Protein AF-A0A4R5YJU3-F1 (afdb_monomer_lite)

Foldseek 3Di:
DKFADADFDDDDDPDTRWAWFKKFKDWVPGPTFDIDTHGHQNDLPRIDDDDDDTDDPDPDTDIDIADPPDGGTGDDDDDDDDDDDDDDDDDDD

Organism: NCBI:txid273677

Radius of gyration: 17.32 Å; chains: 1; bounding box: 41×28×60 Å

Secondary structure (DSSP, 8-state):
-EEE---EES--SSS-EE-PEEEEEEETT-S-SEEEEE---SSTT--EE-------S-SSS-EEEE-TTSPPPEEEE--------PPP-PPP-

Structure (mmCIF, N/CA/C/O backbone):
data_AF-A0A4R5YJU3-F1
#
_entry.id   AF-A0A4R5YJU3-F1
#
loop_
_atom_site.group_PDB
_atom_site.id
_atom_site.type_symbol
_atom_site.label_atom_id
_atom_site.label_alt_id
_atom_site.label_comp_id
_atom_site.label_asym_id
_atom_site.label_entity_id
_atom_site.label_seq_id
_atom_site.pdbx_PDB_ins_code
_atom_site.Cartn_x
_atom_site.Cartn_y
_atom_site.Cartn_z
_atom_site.occupancy
_atom_site.B_iso_or_equiv
_atom_site.auth_seq_id
_atom_site.auth_comp_id
_atom_site.auth_asym_id
_atom_site.auth_atom_id
_atom_site.pdbx_PDB_model_num
ATOM 1 N N . MET A 1 1 ? 2.806 -2.404 6.012 1.00 95.94 1 MET A N 1
ATOM 2 C CA . MET A 1 1 ? 2.467 -3.000 4.701 1.00 95.94 1 MET A CA 1
ATOM 3 C C . MET A 1 1 ? 3.757 -3.346 3.989 1.00 95.94 1 MET A C 1
ATOM 5 O O . MET A 1 1 ? 4.645 -2.497 3.962 1.00 95.94 1 MET A O 1
ATOM 9 N N . LYS A 1 2 ? 3.852 -4.564 3.456 1.00 98.38 2 LYS A N 1
ATOM 10 C CA . LYS A 1 2 ? 4.965 -5.039 2.631 1.00 98.38 2 LYS A CA 1
ATOM 11 C C . LYS A 1 2 ? 4.612 -4.834 1.163 1.00 98.38 2 LYS A C 1
ATOM 13 O O . LYS A 1 2 ? 3.522 -5.226 0.749 1.00 98.38 2 LYS A O 1
ATOM 18 N N . TYR A 1 3 ? 5.485 -4.170 0.414 1.00 98.69 3 TYR A N 1
ATOM 19 C CA . TYR A 1 3 ? 5.178 -3.729 -0.945 1.00 98.69 3 TYR A CA 1
ATOM 20 C C . TYR A 1 3 ? 6.406 -3.706 -1.857 1.00 98.69 3 TYR A C 1
ATOM 22 O O . TYR A 1 3 ? 7.533 -3.599 -1.366 1.00 98.69 3 TYR A O 1
ATOM 30 N N . ALA A 1 4 ? 6.173 -3.732 -3.168 1.00 98.62 4 ALA A N 1
ATOM 31 C CA . ALA A 1 4 ? 7.167 -3.465 -4.202 1.00 98.62 4 ALA A CA 1
ATOM 32 C C . ALA A 1 4 ? 6.664 -2.397 -5.190 1.00 98.62 4 ALA A C 1
ATOM 34 O O . ALA A 1 4 ? 5.470 -2.284 -5.472 1.00 98.62 4 ALA A O 1
ATOM 35 N N . ASN A 1 5 ? 7.587 -1.587 -5.704 1.00 98.38 5 ASN A N 1
ATOM 36 C CA . ASN A 1 5 ? 7.320 -0.600 -6.743 1.00 98.38 5 ASN A CA 1
ATOM 37 C C . ASN A 1 5 ? 8.554 -0.450 -7.637 1.00 98.38 5 ASN A C 1
ATOM 39 O O . ASN A 1 5 ? 9.579 0.041 -7.179 1.00 98.38 5 ASN A O 1
ATOM 43 N N . ALA A 1 6 ? 8.459 -0.820 -8.911 1.00 96.75 6 ALA A N 1
ATOM 44 C CA . ALA A 1 6 ? 9.527 -0.578 -9.879 1.00 96.75 6 ALA A CA 1
ATOM 45 C C . ALA A 1 6 ? 9.094 0.324 -11.038 1.00 96.75 6 ALA A C 1
ATOM 47 O O . ALA A 1 6 ? 9.613 0.210 -12.148 1.00 96.75 6 ALA A O 1
ATOM 48 N N . GLU A 1 7 ? 8.134 1.217 -10.797 1.00 95.50 7 GLU A N 1
ATOM 49 C CA . GLU A 1 7 ? 7.711 2.169 -11.814 1.00 95.50 7 GLU A CA 1
ATOM 50 C C . GLU A 1 7 ? 8.800 3.204 -12.110 1.00 95.50 7 GLU A C 1
ATOM 52 O O . GLU A 1 7 ? 9.376 3.831 -11.216 1.00 95.50 7 GLU A O 1
ATOM 57 N N . VAL A 1 8 ? 9.041 3.388 -13.405 1.00 93.31 8 VAL A N 1
ATOM 58 C CA . VAL A 1 8 ? 9.868 4.448 -13.970 1.00 93.31 8 VAL A CA 1
ATOM 59 C C . VAL A 1 8 ? 9.071 5.156 -15.058 1.00 93.31 8 VAL A C 1
ATOM 61 O O . VAL A 1 8 ? 8.268 4.531 -15.754 1.00 93.31 8 VAL A O 1
ATOM 64 N N . GLN A 1 9 ? 9.303 6.453 -15.222 1.00 89.44 9 GLN A N 1
ATOM 65 C CA . GLN A 1 9 ? 8.733 7.249 -16.301 1.00 89.44 9 GLN A CA 1
ATOM 66 C C . GLN A 1 9 ? 9.808 7.603 -17.338 1.00 89.44 9 GLN A C 1
ATOM 68 O O . GLN A 1 9 ? 10.989 7.741 -17.026 1.00 89.44 9 GLN A O 1
ATOM 73 N N . GLY A 1 10 ? 9.393 7.739 -18.598 1.00 82.62 10 GLY A N 1
ATOM 74 C CA . GLY A 1 10 ? 10.284 8.142 -19.684 1.00 82.62 10 GLY A CA 1
ATOM 75 C C . GLY A 1 10 ? 11.322 7.082 -20.070 1.00 82.62 10 GLY A C 1
ATOM 76 O O . GLY A 1 10 ? 11.297 5.941 -19.614 1.00 82.62 10 GLY A O 1
ATOM 77 N N . ASN A 1 11 ? 12.233 7.468 -20.964 1.00 74.81 11 ASN A N 1
ATOM 78 C CA . ASN A 1 11 ? 13.336 6.624 -21.416 1.00 74.81 11 ASN A CA 1
ATOM 79 C C . ASN A 1 11 ? 14.642 7.419 -21.317 1.00 74.81 11 ASN A C 1
ATOM 81 O O . ASN A 1 11 ? 14.965 8.209 -22.204 1.00 74.81 11 ASN A O 1
ATOM 85 N N . HIS A 1 12 ? 15.374 7.244 -20.217 1.00 73.88 12 HIS A N 1
ATOM 86 C CA . HIS A 1 12 ? 16.632 7.943 -19.961 1.00 73.88 12 HIS A CA 1
ATOM 87 C C . HIS A 1 12 ? 17.727 6.940 -19.600 1.00 73.88 12 HIS A C 1
ATOM 89 O O . HIS A 1 12 ? 17.599 6.183 -18.643 1.00 73.88 12 HIS A O 1
ATOM 95 N N . ALA A 1 13 ? 18.826 6.960 -20.357 1.00 72.31 13 ALA A N 1
ATOM 96 C CA . ALA A 1 13 ? 19.864 5.929 -20.293 1.00 72.31 13 ALA A CA 1
ATOM 97 C C . ALA A 1 13 ? 20.707 5.925 -19.000 1.00 72.31 13 ALA A C 1
ATOM 99 O O . ALA A 1 13 ? 21.382 4.937 -18.734 1.00 72.31 13 ALA A O 1
ATOM 100 N N . TYR A 1 14 ? 20.705 7.008 -18.213 1.00 75.69 14 TYR A N 1
ATOM 101 C CA . TYR A 1 14 ? 21.615 7.162 -17.066 1.00 75.69 14 TYR A CA 1
ATOM 102 C C . TYR A 1 14 ? 20.932 7.489 -15.732 1.00 75.69 14 TYR A C 1
ATOM 104 O O . TYR A 1 14 ? 21.563 7.356 -14.688 1.00 75.69 14 TYR A O 1
ATOM 112 N N . ASN A 1 15 ? 19.669 7.921 -15.741 1.00 70.56 15 ASN A N 1
ATOM 113 C CA . ASN A 1 15 ? 18.923 8.194 -14.518 1.00 70.56 15 ASN A CA 1
ATOM 114 C C . ASN A 1 15 ? 17.471 7.737 -14.703 1.00 70.56 15 ASN A C 1
ATOM 116 O O . ASN A 1 15 ? 16.719 8.433 -15.395 1.00 70.56 15 ASN A O 1
ATOM 120 N N . PRO A 1 16 ? 17.071 6.577 -14.149 1.00 74.38 16 PRO A N 1
ATOM 121 C CA . PRO A 1 16 ? 15.675 6.172 -14.188 1.00 74.38 16 PRO A CA 1
ATOM 122 C C . PRO A 1 16 ? 14.845 7.230 -13.456 1.00 74.38 16 PRO A C 1
ATOM 124 O O . PRO A 1 16 ? 15.129 7.560 -12.304 1.00 74.38 16 PRO A O 1
ATOM 127 N N . GLN A 1 17 ? 13.825 7.783 -14.116 1.00 85.31 17 GLN A N 1
ATOM 128 C CA . GLN A 1 17 ? 12.889 8.698 -13.462 1.00 85.31 17 GLN A CA 1
ATOM 129 C C . GLN A 1 17 ? 11.935 7.859 -12.620 1.00 85.31 17 GLN A C 1
ATOM 131 O O . GLN A 1 17 ? 10.846 7.496 -13.058 1.00 85.31 17 GLN A O 1
ATOM 136 N N . VAL A 1 18 ? 12.406 7.464 -11.442 1.00 91.19 18 VAL A N 1
ATOM 137 C CA . VAL A 1 18 ? 11.639 6.655 -10.500 1.00 91.19 18 VAL A CA 1
ATOM 138 C C . VAL A 1 18 ? 10.376 7.396 -10.070 1.00 91.19 18 VAL A C 1
ATOM 140 O O . VAL A 1 18 ? 10.402 8.609 -9.850 1.00 91.19 18 VAL A O 1
ATOM 143 N N . VAL A 1 19 ? 9.273 6.661 -9.955 1.00 93.44 19 VAL A N 1
ATOM 144 C CA . VAL A 1 19 ? 7.962 7.215 -9.605 1.00 93.44 19 VAL A CA 1
ATOM 145 C C . VAL A 1 19 ? 7.491 6.610 -8.291 1.00 93.44 19 VAL A C 1
ATOM 147 O O . VAL A 1 19 ? 7.503 5.391 -8.112 1.00 93.44 19 VAL A O 1
ATOM 150 N N . ASP A 1 20 ? 7.032 7.456 -7.374 1.00 96.25 20 ASP A N 1
ATOM 151 C CA . ASP A 1 20 ? 6.301 7.006 -6.194 1.00 96.25 20 ASP A CA 1
ATOM 152 C C . ASP A 1 20 ? 4.869 6.634 -6.597 1.00 96.25 20 ASP A C 1
ATOM 154 O O . ASP A 1 20 ? 4.137 7.452 -7.158 1.00 96.25 20 ASP A O 1
ATOM 158 N N . ARG A 1 21 ? 4.430 5.419 -6.262 1.00 97.56 21 ARG A N 1
ATOM 159 C CA . ARG A 1 21 ? 3.037 5.010 -6.474 1.00 97.56 21 ARG A CA 1
ATOM 160 C C . ARG A 1 21 ? 2.168 5.407 -5.298 1.00 97.56 21 ARG A C 1
ATOM 162 O O . ARG A 1 21 ? 2.502 5.133 -4.147 1.00 97.56 21 ARG A O 1
ATOM 169 N N . ARG A 1 22 ? 1.016 6.009 -5.575 1.00 97.25 22 ARG A N 1
ATOM 170 C CA . ARG A 1 22 ? 0.015 6.299 -4.546 1.00 97.25 22 ARG A CA 1
ATOM 171 C C . ARG A 1 22 ? -0.793 5.042 -4.225 1.00 97.25 22 ARG A C 1
ATOM 173 O O . ARG A 1 22 ? -1.162 4.293 -5.123 1.00 97.25 22 ARG A O 1
ATOM 180 N N . LEU A 1 23 ? -1.109 4.855 -2.949 1.00 97.56 23 LEU A N 1
ATOM 181 C CA . LEU A 1 23 ? -2.132 3.931 -2.477 1.00 97.56 23 LEU A CA 1
ATOM 182 C C . LEU A 1 23 ? -3.093 4.702 -1.575 1.00 97.56 23 LEU A C 1
ATOM 184 O O . LEU A 1 23 ? -2.680 5.349 -0.614 1.00 97.56 23 LEU A O 1
ATOM 188 N N . GLN A 1 24 ? -4.372 4.614 -1.894 1.00 96.62 24 GLN A N 1
ATOM 189 C CA . GLN A 1 24 ? -5.493 5.112 -1.122 1.00 96.62 24 GLN A CA 1
ATOM 190 C C . GLN A 1 24 ? -6.085 3.967 -0.306 1.00 96.62 24 GLN A C 1
ATOM 192 O O . GLN A 1 24 ? -6.223 2.838 -0.784 1.00 96.62 24 GLN A O 1
ATOM 197 N N . LEU A 1 25 ? -6.437 4.282 0.933 1.00 95.94 25 LEU A N 1
ATOM 198 C CA . LEU A 1 25 ? -7.191 3.412 1.813 1.00 95.94 25 LEU A CA 1
ATOM 199 C C . LEU A 1 25 ? -8.613 3.959 1.931 1.00 95.94 25 LEU A C 1
ATOM 201 O O . LEU A 1 25 ? -8.816 5.126 2.283 1.00 95.94 25 LEU A O 1
ATOM 205 N N . THR A 1 26 ? -9.593 3.103 1.674 1.00 95.81 26 THR A N 1
ATOM 206 C CA . THR A 1 26 ? -11.010 3.389 1.898 1.00 95.81 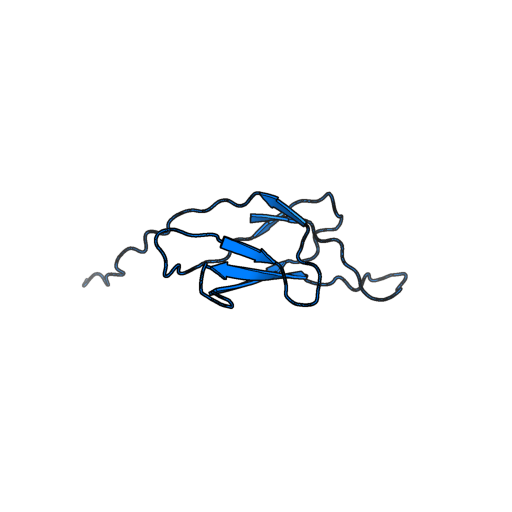26 THR A CA 1
ATOM 207 C C . THR A 1 26 ? -11.580 2.413 2.919 1.00 95.81 26 THR A C 1
ATOM 209 O O . THR A 1 26 ? -11.144 1.266 3.036 1.00 95.81 26 THR A O 1
ATOM 212 N N . GLU A 1 27 ? -12.537 2.898 3.696 1.00 95.94 27 GLU A N 1
ATOM 213 C CA . GLU A 1 27 ? -13.293 2.123 4.674 1.00 95.94 27 GLU A CA 1
ATOM 214 C C . GLU A 1 27 ? -14.721 1.957 4.149 1.00 95.94 27 GLU A C 1
ATOM 216 O O . GLU A 1 27 ? -15.217 2.823 3.427 1.00 95.94 27 GLU A O 1
ATOM 221 N N . ALA A 1 28 ? -15.389 0.853 4.483 1.00 95.62 28 ALA A N 1
ATOM 222 C CA . ALA A 1 28 ? -16.765 0.609 4.062 1.00 95.62 28 ALA A CA 1
ATOM 223 C C . ALA A 1 28 ? -17.683 1.814 4.358 1.00 95.62 28 ALA A C 1
ATOM 225 O O . ALA A 1 28 ? -17.833 2.238 5.501 1.00 95.62 28 ALA A O 1
ATOM 226 N N . GLY A 1 29 ? -18.310 2.356 3.309 1.00 91.50 29 GLY A N 1
ATOM 227 C CA . GLY A 1 29 ? -19.183 3.532 3.406 1.00 91.50 29 GLY A CA 1
ATOM 228 C C . GLY A 1 29 ? -18.466 4.889 3.357 1.00 91.50 29 GLY A C 1
ATOM 229 O O . GLY A 1 29 ? -19.141 5.914 3.396 1.00 91.50 29 GLY A O 1
ATOM 230 N N . ALA A 1 30 ? -17.136 4.920 3.222 1.00 88.38 30 ALA A N 1
ATOM 231 C CA . ALA A 1 30 ? -16.335 6.132 3.059 1.00 88.38 30 ALA A CA 1
ATOM 232 C C . ALA A 1 30 ? -15.579 6.134 1.718 1.00 88.38 30 ALA A C 1
ATOM 234 O O . ALA A 1 30 ? -15.149 5.095 1.224 1.00 88.38 30 ALA A O 1
ATOM 235 N N . SER A 1 31 ? -15.385 7.318 1.129 1.00 84.62 31 SER A N 1
ATOM 236 C CA . SER A 1 31 ? -14.700 7.466 -0.165 1.00 84.62 31 SER A CA 1
ATOM 237 C C . SER A 1 31 ? -13.176 7.365 -0.066 1.00 84.62 31 SER A C 1
ATOM 239 O O . SER A 1 31 ? -12.554 6.768 -0.932 1.00 84.62 31 SER A O 1
ATOM 241 N N . ARG A 1 32 ? -12.561 7.929 0.979 1.00 91.75 32 ARG A N 1
ATOM 242 C CA . ARG A 1 32 ? -11.129 7.799 1.301 1.00 91.75 32 ARG A CA 1
ATOM 243 C C . ARG A 1 32 ? -10.927 8.149 2.766 1.00 91.75 32 ARG A C 1
ATOM 245 O O . ARG A 1 32 ? -11.352 9.222 3.188 1.00 91.75 32 ARG A O 1
ATOM 252 N N . VAL A 1 33 ? -10.263 7.274 3.514 1.00 93.69 33 VAL A N 1
ATOM 253 C CA . VAL A 1 33 ? -9.899 7.546 4.913 1.00 93.69 33 VAL A CA 1
ATOM 254 C C . VAL A 1 33 ? -8.447 7.977 5.049 1.00 93.69 33 VAL A C 1
ATOM 256 O O . VAL A 1 33 ? -8.162 8.812 5.895 1.00 93.69 33 VAL A O 1
ATOM 259 N N . GLU A 1 34 ? -7.552 7.470 4.198 1.00 95.12 34 GLU A N 1
ATOM 260 C CA . GLU A 1 34 ? -6.134 7.842 4.195 1.00 95.12 34 GLU A CA 1
ATOM 261 C C . GLU A 1 34 ? -5.458 7.579 2.842 1.00 95.12 34 GLU A C 1
ATOM 263 O O . GLU A 1 34 ? -6.013 6.898 1.974 1.00 95.12 34 GLU A O 1
ATOM 268 N 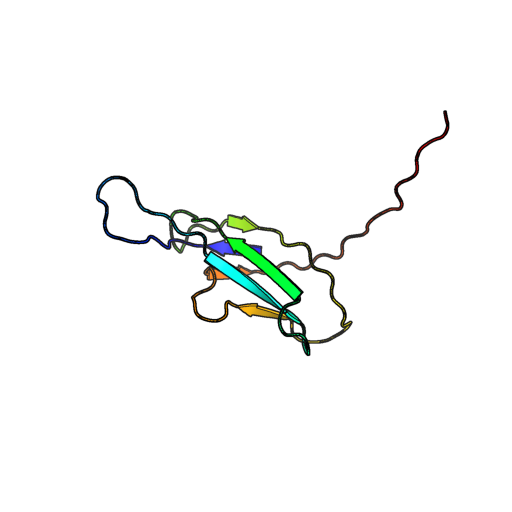N . GLU A 1 35 ? -4.239 8.093 2.663 1.00 95.62 35 GLU A N 1
ATOM 269 C CA . GLU A 1 35 ? -3.372 7.738 1.533 1.00 95.62 35 GLU A CA 1
ATOM 270 C C . GLU A 1 35 ? -1.875 7.742 1.878 1.00 95.62 35 GLU A C 1
ATOM 272 O O . GLU A 1 35 ? -1.415 8.350 2.842 1.00 95.62 35 GLU A O 1
ATOM 277 N N . GLY A 1 36 ? -1.080 7.056 1.058 1.00 95.50 36 GLY A N 1
ATOM 278 C CA . GLY A 1 36 ? 0.373 7.065 1.155 1.00 95.50 36 GLY A CA 1
ATOM 279 C C . GLY A 1 36 ? 1.045 6.961 -0.207 1.00 95.50 36 GLY A C 1
ATOM 280 O O . GLY A 1 36 ? 0.505 6.367 -1.137 1.00 95.50 36 GLY A O 1
ATOM 281 N N . TYR A 1 37 ? 2.251 7.517 -0.299 1.00 96.75 37 TYR A N 1
ATOM 282 C CA . TYR A 1 37 ? 3.116 7.412 -1.474 1.00 96.75 37 TYR A CA 1
ATOM 283 C C . TYR A 1 37 ? 4.213 6.380 -1.216 1.00 96.75 37 TYR A C 1
ATOM 285 O O . TYR A 1 37 ? 4.910 6.421 -0.202 1.00 96.75 37 TYR A O 1
ATOM 293 N N . PHE A 1 38 ? 4.327 5.403 -2.098 1.00 97.62 38 PHE A N 1
ATOM 294 C CA . PHE A 1 38 ? 5.17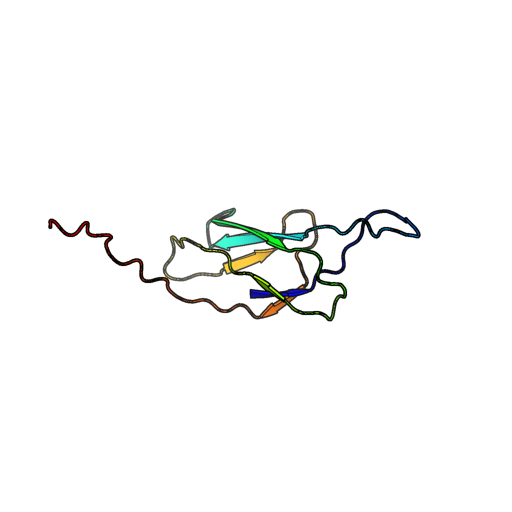8 4.237 -1.949 1.00 97.62 38 PHE A CA 1
ATOM 295 C C . PHE A 1 38 ? 6.341 4.366 -2.914 1.00 97.62 38 PHE A C 1
ATOM 297 O O . PHE A 1 38 ? 6.175 4.275 -4.132 1.00 97.62 38 PHE A O 1
ATOM 304 N N . ARG A 1 39 ? 7.518 4.605 -2.337 1.00 97.25 39 ARG A N 1
ATOM 305 C CA . ARG A 1 39 ? 8.734 4.852 -3.101 1.00 97.25 39 ARG A CA 1
ATOM 306 C C . ARG A 1 39 ? 9.106 3.673 -3.980 1.00 97.25 39 ARG A C 1
ATOM 308 O O . ARG A 1 39 ? 8.771 2.532 -3.678 1.00 97.25 39 ARG A O 1
ATOM 315 N N . TYR A 1 40 ? 9.861 3.959 -5.024 1.00 97.06 40 TYR A N 1
ATOM 316 C CA . TYR A 1 40 ? 10.523 2.947 -5.831 1.00 97.06 40 TYR A CA 1
ATOM 317 C C . TYR A 1 40 ? 11.424 2.032 -4.977 1.00 97.06 40 TYR A C 1
ATOM 319 O O . TYR A 1 40 ? 12.186 2.502 -4.129 1.00 97.06 40 TYR A O 1
ATOM 327 N N . THR A 1 41 ? 11.336 0.722 -5.205 1.00 97.62 41 THR A N 1
ATOM 328 C CA . THR A 1 41 ? 12.027 -0.344 -4.467 1.00 97.62 41 THR A CA 1
ATOM 329 C C . THR A 1 41 ? 13.017 -1.127 -5.331 1.00 97.62 41 THR A C 1
ATOM 331 O O . THR A 1 41 ? 13.448 -2.203 -4.927 1.00 97.62 41 THR A O 1
ATOM 334 N N . TYR A 1 42 ? 13.443 -0.589 -6.478 1.00 94.75 42 TYR A N 1
ATOM 335 C CA . TYR A 1 42 ? 14.437 -1.171 -7.402 1.00 94.75 42 TYR A CA 1
ATOM 336 C C . TYR A 1 42 ? 13.950 -2.300 -8.315 1.00 94.75 42 TYR A C 1
ATOM 338 O O . TYR A 1 42 ? 14.439 -2.398 -9.439 1.00 94.75 42 TYR A O 1
ATOM 346 N N . SER A 1 43 ? 12.992 -3.122 -7.891 1.00 96.06 43 SER A N 1
ATOM 347 C CA . SER A 1 43 ? 12.411 -4.181 -8.724 1.00 96.06 43 SER A CA 1
ATOM 348 C C . SER A 1 43 ? 11.048 -4.633 -8.192 1.00 96.06 43 SER A C 1
ATOM 350 O O . SER A 1 43 ? 10.765 -4.503 -7.001 1.00 96.06 43 SER A O 1
ATOM 352 N N . TRP A 1 44 ? 10.213 -5.221 -9.060 1.00 97.62 44 TRP A N 1
ATOM 353 C CA . TRP A 1 44 ? 8.894 -5.769 -8.688 1.00 97.62 44 TRP A CA 1
ATOM 354 C C . TRP A 1 44 ? 8.965 -6.961 -7.714 1.00 97.62 44 TRP A C 1
ATOM 356 O O . TRP A 1 44 ? 7.946 -7.404 -7.202 1.00 97.62 44 TRP A O 1
ATOM 366 N N . ASN A 1 45 ? 10.165 -7.469 -7.421 1.00 97.44 45 ASN A N 1
ATOM 367 C CA . ASN A 1 45 ? 10.419 -8.518 -6.430 1.00 97.44 45 ASN A CA 1
ATOM 368 C C . ASN A 1 45 ? 11.303 -8.058 -5.251 1.00 97.44 45 ASN A C 1
ATOM 370 O O . ASN A 1 45 ? 11.751 -8.888 -4.461 1.00 97.44 45 ASN A O 1
ATOM 374 N N . SER A 1 46 ? 11.571 -6.755 -5.121 1.00 98.12 46 SER A N 1
ATOM 375 C CA . SER A 1 46 ? 12.293 -6.169 -3.989 1.00 98.12 46 SER A CA 1
ATOM 376 C C . SER A 1 46 ? 11.293 -5.496 -3.055 1.00 98.12 46 SER A C 1
ATOM 378 O O . SER A 1 46 ? 10.750 -4.430 -3.353 1.00 98.12 46 SER A O 1
ATOM 380 N N . PHE A 1 47 ? 11.023 -6.153 -1.926 1.00 98.38 47 PHE A N 1
ATOM 381 C CA . PHE A 1 47 ? 9.928 -5.780 -1.034 1.00 98.38 47 PHE A CA 1
ATOM 382 C C . PHE A 1 47 ? 10.387 -4.982 0.182 1.00 98.38 47 PHE A C 1
ATOM 384 O O . PHE A 1 47 ? 11.201 -5.450 0.985 1.00 98.38 47 PHE A O 1
ATOM 391 N N . TRP A 1 48 ? 9.802 -3.806 0.374 1.00 98.44 48 TRP A N 1
ATOM 392 C CA . TRP A 1 48 ? 10.068 -2.898 1.492 1.00 98.44 48 TRP A CA 1
ATOM 393 C C . TRP A 1 48 ? 8.823 -2.735 2.364 1.00 98.44 48 TRP A C 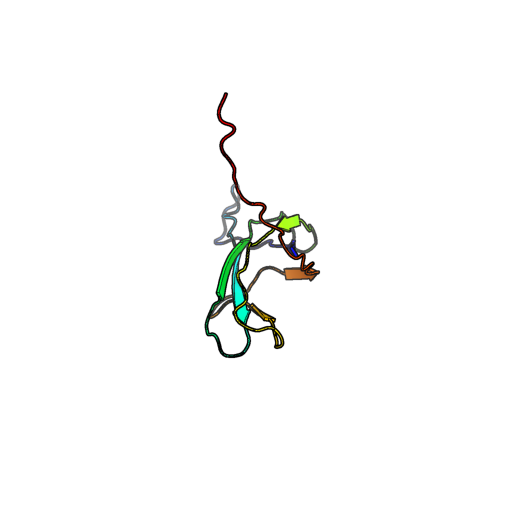1
ATOM 395 O O . TRP A 1 48 ? 7.742 -3.212 2.022 1.00 98.44 48 TRP A O 1
ATOM 405 N N . GLU A 1 49 ? 8.970 -2.072 3.511 1.00 97.94 49 GLU A N 1
ATOM 406 C CA . GLU A 1 49 ? 7.858 -1.819 4.425 1.00 97.94 49 GLU A CA 1
ATOM 407 C C . GLU A 1 49 ? 7.525 -0.332 4.538 1.00 97.94 49 GLU A C 1
ATOM 409 O O . GLU A 1 49 ? 8.404 0.532 4.568 1.00 97.94 49 GLU A O 1
ATOM 414 N N . ARG A 1 50 ? 6.225 -0.033 4.596 1.00 96.81 50 ARG A N 1
ATOM 415 C CA . ARG A 1 50 ? 5.690 1.294 4.916 1.00 96.81 50 ARG A CA 1
ATOM 416 C C . ARG A 1 50 ? 4.516 1.168 5.881 1.00 96.81 50 ARG A C 1
ATOM 418 O O . ARG A 1 50 ? 3.673 0.275 5.744 1.00 96.81 50 ARG A O 1
ATOM 425 N N . THR A 1 51 ? 4.458 2.096 6.829 1.00 95.75 51 THR A N 1
ATOM 426 C CA . THR A 1 51 ? 3.351 2.261 7.775 1.00 95.75 51 THR A CA 1
ATOM 427 C C . THR A 1 51 ? 2.549 3.500 7.398 1.00 95.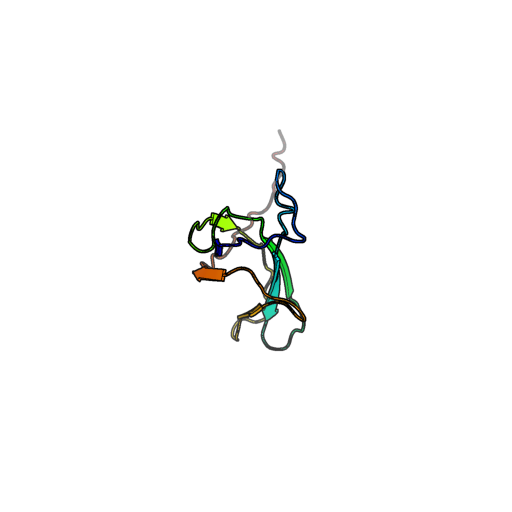75 51 THR A C 1
ATOM 429 O O . THR A 1 51 ? 3.130 4.541 7.096 1.00 95.75 51 THR A O 1
ATOM 432 N N . ILE A 1 52 ? 1.222 3.380 7.420 1.00 93.50 52 ILE A N 1
ATOM 433 C CA . ILE A 1 52 ? 0.283 4.494 7.265 1.00 93.50 52 ILE A CA 1
ATOM 434 C C . ILE A 1 52 ? -0.591 4.494 8.524 1.00 93.50 52 ILE A C 1
ATOM 436 O O . ILE A 1 52 ? -1.254 3.484 8.778 1.00 93.50 52 ILE A O 1
ATOM 440 N N . PRO A 1 53 ? -0.559 5.551 9.354 1.00 92.94 53 PRO A N 1
ATOM 441 C CA . PRO A 1 53 ? -1.482 5.663 10.475 1.00 92.94 53 PRO A CA 1
ATOM 442 C C . PRO A 1 53 ? -2.893 5.895 9.932 1.00 92.94 53 PRO A C 1
ATOM 444 O O . PRO A 1 53 ? -3.069 6.735 9.063 1.00 92.94 53 PRO A O 1
ATOM 447 N N . VAL A 1 54 ? -3.890 5.175 10.444 1.00 91.88 54 VAL A N 1
ATOM 448 C CA . VAL A 1 54 ? -5.293 5.335 10.036 1.00 91.88 54 VAL A CA 1
ATOM 449 C C . VAL A 1 54 ? -6.187 5.487 11.260 1.00 91.88 54 VAL A C 1
ATOM 451 O O . VAL A 1 54 ? -5.969 4.848 12.292 1.00 91.88 54 VAL A O 1
ATOM 454 N N . ARG A 1 55 ? -7.216 6.328 11.137 1.00 91.75 55 ARG A N 1
ATOM 455 C CA . ARG A 1 55 ? -8.331 6.399 12.081 1.00 91.75 55 ARG A CA 1
ATOM 456 C C . ARG A 1 55 ? -9.571 5.812 11.413 1.00 91.75 55 ARG A C 1
ATOM 458 O O . ARG A 1 55 ? -10.121 6.427 10.510 1.00 91.75 55 ARG A O 1
ATOM 465 N N . LEU A 1 56 ? -9.980 4.632 11.867 1.00 91.38 56 LEU A N 1
ATOM 466 C CA . LEU A 1 56 ? -11.182 3.951 11.388 1.00 91.38 56 LEU A CA 1
ATOM 467 C C . LEU A 1 56 ? -12.419 4.486 12.115 1.00 91.38 56 LEU A C 1
ATOM 469 O O . LEU A 1 56 ? -12.370 4.713 13.329 1.00 91.38 56 LEU A O 1
ATOM 473 N N . ALA A 1 57 ? -13.503 4.710 11.375 1.00 92.81 57 ALA A N 1
ATOM 474 C CA . ALA A 1 57 ? -14.790 5.143 11.916 1.00 92.81 57 ALA A CA 1
ATOM 475 C C . ALA A 1 57 ? -15.748 3.964 12.147 1.00 92.81 57 ALA A C 1
ATOM 477 O O . ALA A 1 57 ? -16.699 4.085 12.921 1.00 92.81 57 ALA A O 1
ATOM 478 N N . THR A 1 58 ? -15.497 2.824 11.504 1.00 90.50 58 THR A N 1
ATOM 479 C CA . THR A 1 58 ? -16.293 1.604 11.630 1.00 90.50 58 THR A CA 1
ATOM 480 C C . THR A 1 58 ? -15.590 0.579 12.519 1.00 90.50 58 THR A C 1
ATOM 482 O O . THR A 1 58 ? -14.364 0.502 12.588 1.00 90.50 58 THR A O 1
ATOM 485 N N . SER A 1 59 ? -16.377 -0.226 13.234 1.00 90.06 59 SER A N 1
ATOM 486 C CA . SER A 1 59 ? -15.870 -1.375 13.998 1.00 90.06 59 SER A CA 1
ATOM 487 C C . SER A 1 59 ? -15.815 -2.660 13.168 1.00 90.06 59 SER A C 1
ATOM 489 O O . SER A 1 59 ? -15.152 -3.618 13.561 1.00 90.06 59 SER A O 1
ATOM 491 N N . VAL A 1 60 ? -16.525 -2.686 12.037 1.00 92.12 60 VAL A N 1
ATOM 492 C CA . VAL A 1 60 ? -16.636 -3.810 11.106 1.00 92.12 60 VAL A CA 1
ATOM 493 C C . VAL A 1 60 ? -16.770 -3.276 9.685 1.00 92.12 60 VAL A C 1
ATOM 495 O O . VAL A 1 60 ? -17.397 -2.242 9.467 1.00 92.12 60 VAL A O 1
ATOM 498 N N . GLY A 1 61 ? -16.239 -4.011 8.712 1.00 93.44 61 GLY A N 1
ATOM 499 C CA . GLY A 1 61 ? -16.348 -3.650 7.302 1.00 93.44 61 GLY A CA 1
ATOM 500 C C . GLY A 1 61 ? -15.074 -3.943 6.525 1.00 93.44 61 GLY A C 1
ATOM 501 O O . GLY A 1 61 ? -14.050 -4.334 7.085 1.00 93.44 61 GLY A O 1
ATOM 502 N N . ALA A 1 62 ? -15.161 -3.774 5.209 1.00 95.38 62 ALA A N 1
ATOM 503 C CA . ALA A 1 62 ? -14.012 -3.904 4.331 1.00 95.38 62 ALA A CA 1
ATOM 504 C C . ALA A 1 62 ? -13.102 -2.674 4.436 1.00 95.38 62 ALA A C 1
ATOM 506 O O . ALA A 1 62 ? -13.571 -1.535 4.494 1.00 95.38 62 ALA A O 1
ATOM 507 N N . LEU A 1 63 ? -11.798 -2.931 4.381 1.00 94.88 63 LEU A N 1
ATOM 508 C CA . LEU A 1 63 ? -10.783 -1.943 4.050 1.00 94.88 63 LEU A CA 1
ATOM 509 C C . LEU A 1 63 ? -10.329 -2.215 2.621 1.00 94.88 63 LEU A C 1
ATOM 511 O O . LEU A 1 63 ? -9.911 -3.334 2.317 1.00 94.88 63 LEU A O 1
ATOM 515 N N . THR A 1 64 ? -10.409 -1.213 1.751 1.00 95.69 64 THR A N 1
ATOM 516 C CA . THR A 1 64 ? -9.957 -1.340 0.361 1.00 95.69 64 THR A CA 1
ATOM 517 C C . THR A 1 64 ? -8.673 -0.554 0.177 1.00 95.69 64 THR A C 1
ATOM 519 O O . THR A 1 64 ? -8.615 0.636 0.476 1.00 95.69 64 THR A O 1
ATOM 522 N N . PHE A 1 65 ? -7.648 -1.231 -0.330 1.00 96.00 65 PHE A N 1
ATOM 523 C CA . PHE A 1 65 ? -6.355 -0.649 -0.664 1.00 96.00 65 PHE A CA 1
ATOM 524 C C . PHE A 1 65 ? -6.259 -0.577 -2.188 1.00 96.00 65 PHE A C 1
ATOM 526 O O . PHE A 1 65 ? -6.244 -1.611 -2.852 1.00 96.00 65 PHE A O 1
ATOM 533 N N . GLY A 1 66 ? -6.234 0.628 -2.749 1.00 95.56 66 GLY A N 1
ATOM 534 C CA . GLY A 1 66 ? -6.280 0.826 -4.198 1.00 95.56 66 GLY A CA 1
ATOM 535 C C . GLY A 1 66 ? -5.724 2.179 -4.611 1.00 95.56 66 GLY A C 1
ATOM 536 O O . GLY A 1 66 ? -5.055 2.842 -3.829 1.00 95.56 66 GLY A O 1
ATOM 537 N N . ASN A 1 67 ? -5.967 2.592 -5.848 1.00 95.56 67 ASN A N 1
ATOM 538 C CA . ASN A 1 67 ? -5.641 3.936 -6.313 1.00 95.56 67 ASN A CA 1
ATOM 539 C C . ASN A 1 67 ? -6.582 4.297 -7.465 1.00 95.56 67 ASN A C 1
ATOM 541 O O . ASN A 1 67 ? -6.572 3.651 -8.512 1.00 95.56 67 ASN A O 1
ATOM 545 N N . ASP A 1 68 ? -7.403 5.321 -7.271 1.00 89.12 68 ASP A N 1
ATOM 546 C CA . ASP A 1 68 ? -8.351 5.766 -8.281 1.00 89.12 68 ASP A CA 1
ATOM 547 C C . ASP A 1 68 ? -7.590 6.378 -9.464 1.00 89.12 68 ASP A C 1
ATOM 549 O O . ASP A 1 68 ? -6.949 7.427 -9.345 1.00 89.12 68 ASP A O 1
ATOM 553 N N . GLY A 1 69 ? -7.659 5.707 -10.615 1.00 87.81 69 GLY A N 1
ATOM 554 C CA . GLY A 1 69 ? -7.124 6.197 -11.888 1.00 87.81 69 GLY A CA 1
ATOM 555 C C . GLY A 1 69 ? -5.672 5.824 -12.209 1.00 87.81 69 GLY A C 1
ATOM 556 O O . GLY A 1 69 ? -5.188 6.219 -13.266 1.00 87.81 69 GLY A O 1
ATOM 557 N N . ALA A 1 70 ? -4.978 5.062 -11.358 1.00 93.25 70 ALA A N 1
ATOM 558 C CA . ALA A 1 70 ? -3.632 4.547 -11.638 1.00 93.25 70 ALA A CA 1
ATOM 559 C C . ALA A 1 70 ? -3.340 3.271 -10.830 1.00 93.25 70 ALA A C 1
ATOM 561 O O . ALA A 1 70 ? -4.108 2.886 -9.955 1.00 93.25 70 ALA A O 1
ATOM 562 N N . TYR A 1 71 ? -2.217 2.604 -11.098 1.00 96.19 71 TYR A N 1
ATOM 563 C CA . TYR A 1 71 ? -1.820 1.438 -10.311 1.00 96.19 71 TYR A CA 1
ATOM 564 C C . TYR A 1 71 ? -1.326 1.839 -8.910 1.00 96.19 71 TYR A C 1
ATOM 566 O O . TYR A 1 71 ? -0.599 2.818 -8.733 1.00 96.19 71 TYR A O 1
ATOM 574 N N . ALA A 1 72 ? -1.718 1.054 -7.908 1.00 97.75 72 ALA A N 1
ATOM 575 C CA . ALA A 1 72 ? -1.086 1.018 -6.590 1.00 97.75 72 ALA A CA 1
ATOM 576 C C . ALA A 1 72 ? 0.267 0.262 -6.667 1.00 97.75 72 ALA A C 1
ATOM 578 O O . ALA A 1 72 ? 0.546 -0.384 -7.687 1.00 97.75 72 ALA A O 1
ATOM 579 N N . PRO A 1 73 ? 1.155 0.343 -5.653 1.00 98.25 73 PRO A N 1
ATOM 580 C CA . PRO A 1 73 ? 2.280 -0.590 -5.559 1.00 98.25 73 PRO A CA 1
ATOM 581 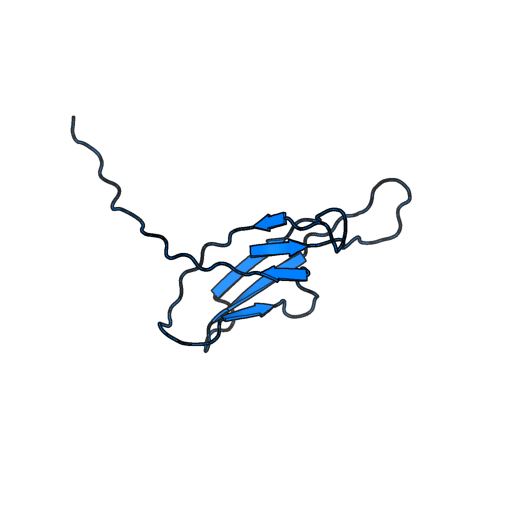C C . PRO A 1 73 ? 1.777 -2.036 -5.458 1.00 98.25 73 PRO A C 1
ATOM 583 O O . PRO A 1 73 ? 0.655 -2.276 -5.005 1.00 98.25 73 PRO A O 1
ATOM 586 N N . ASP A 1 74 ? 2.629 -2.992 -5.811 1.00 98.38 74 ASP A N 1
ATOM 587 C CA . ASP A 1 74 ? 2.335 -4.402 -5.573 1.00 98.38 74 ASP A CA 1
ATOM 588 C C . ASP A 1 74 ? 2.381 -4.645 -4.064 1.00 98.38 74 ASP A C 1
ATOM 590 O O . ASP A 1 74 ? 3.371 -4.315 -3.405 1.00 98.38 74 ASP A O 1
ATOM 594 N N . VAL A 1 75 ? 1.301 -5.186 -3.504 1.00 98.06 75 VAL A N 1
ATOM 595 C CA . VAL A 1 75 ? 1.174 -5.455 -2.068 1.00 98.06 75 VAL A CA 1
ATOM 596 C C . VAL A 1 75 ? 1.343 -6.949 -1.826 1.00 98.06 75 VAL A C 1
ATOM 598 O O . VAL A 1 75 ? 0.611 -7.751 -2.396 1.00 98.06 75 VAL A O 1
ATOM 601 N N . ASP A 1 76 ? 2.284 -7.305 -0.953 1.00 98.38 76 ASP A N 1
ATOM 602 C CA . ASP A 1 76 ? 2.502 -8.685 -0.504 1.00 98.38 76 ASP A CA 1
ATOM 603 C C . ASP A 1 76 ? 1.593 -9.001 0.694 1.00 98.38 76 ASP A C 1
ATOM 605 O O . ASP A 1 76 ? 0.692 -9.833 0.619 1.00 98.38 76 ASP A O 1
ATOM 609 N N . TYR A 1 77 ? 1.739 -8.242 1.786 1.00 98.06 77 TYR A N 1
ATOM 610 C CA . TYR A 1 77 ? 0.862 -8.364 2.950 1.00 98.06 77 TYR A CA 1
ATOM 611 C C . TYR A 1 77 ? 0.614 -7.041 3.676 1.00 98.06 77 TYR A C 1
ATOM 613 O O . TYR A 1 77 ? 1.402 -6.082 3.648 1.00 98.06 77 TYR A O 1
ATOM 621 N N . VAL A 1 78 ? -0.492 -7.022 4.419 1.00 96.94 78 VAL A N 1
ATOM 622 C CA . VAL A 1 78 ? -0.888 -5.931 5.310 1.00 96.94 78 VAL A CA 1
ATOM 623 C C . VAL A 1 78 ? -0.932 -6.446 6.742 1.00 96.94 78 VAL A C 1
ATOM 625 O O . VAL A 1 78 ? -1.567 -7.453 7.032 1.00 96.94 78 VAL A O 1
ATOM 628 N N . VAL A 1 79 ? -0.273 -5.720 7.645 1.00 96.69 79 VAL A N 1
ATOM 629 C CA . VAL A 1 79 ? -0.391 -5.920 9.093 1.00 96.69 79 VAL A CA 1
ATOM 630 C C . VAL A 1 79 ? -1.176 -4.746 9.653 1.00 96.69 79 VAL A C 1
ATOM 632 O O . VAL A 1 79 ? -0.823 -3.593 9.394 1.00 96.69 79 VAL A O 1
ATOM 635 N N . ILE A 1 80 ? -2.225 -5.043 10.417 1.00 93.06 80 ILE A N 1
ATOM 636 C CA . ILE A 1 80 ? -3.032 -4.055 11.133 1.00 93.06 80 ILE A CA 1
ATOM 637 C C . ILE A 1 80 ? -2.711 -4.193 12.618 1.00 93.06 80 ILE A C 1
ATOM 639 O O . ILE A 1 80 ? -2.850 -5.274 13.187 1.00 93.06 80 ILE A O 1
ATOM 643 N N . ALA A 1 81 ? -2.280 -3.098 13.239 1.00 92.38 81 ALA A N 1
ATOM 644 C CA . ALA A 1 81 ? -1.950 -3.057 14.656 1.00 92.38 81 ALA A CA 1
ATOM 645 C C . ALA A 1 81 ? -2.666 -1.875 15.329 1.00 92.38 81 ALA A C 1
ATOM 647 O O . ALA A 1 81 ? -2.551 -0.745 14.844 1.00 92.38 81 ALA A O 1
ATOM 648 N N . PRO A 1 82 ? -3.392 -2.095 16.440 1.00 90.25 82 PRO A N 1
ATOM 649 C CA . PRO A 1 82 ? -3.986 -1.002 17.194 1.00 90.25 82 PRO A CA 1
ATOM 650 C C . PRO A 1 82 ? -2.888 -0.166 17.856 1.00 90.25 82 PRO A C 1
ATOM 652 O O . PRO A 1 82 ? -2.022 -0.693 18.555 1.00 90.25 82 PRO A O 1
ATOM 655 N N . VAL A 1 83 ? -2.947 1.153 17.680 1.00 86.19 83 VAL A N 1
ATOM 656 C CA . VAL A 1 83 ? -2.063 2.081 18.391 1.00 86.19 83 VAL A CA 1
ATOM 657 C C . VAL A 1 83 ? -2.721 2.478 19.708 1.00 86.19 83 VAL A C 1
ATOM 659 O O . VAL A 1 83 ? -3.813 3.045 19.725 1.00 86.19 83 VAL A O 1
ATOM 662 N N . ARG A 1 84 ? -2.039 2.216 20.827 1.00 80.00 84 ARG A N 1
ATOM 663 C CA . ARG A 1 84 ? -2.395 2.790 22.129 1.00 80.00 84 ARG A CA 1
ATOM 664 C C . ARG A 1 84 ? -1.641 4.102 22.295 1.00 80.00 84 ARG A C 1
ATOM 666 O O . ARG A 1 84 ? -0.448 4.092 22.579 1.00 80.00 84 ARG A O 1
ATOM 673 N N . VAL A 1 85 ? -2.327 5.224 22.112 1.00 75.94 85 VAL A N 1
ATOM 674 C CA . VAL A 1 85 ? -1.759 6.538 22.433 1.00 75.94 85 VAL A CA 1
ATOM 675 C C . VAL A 1 85 ? -1.998 6.784 23.923 1.00 75.94 85 VAL A C 1
ATOM 677 O O . VAL A 1 85 ? -3.143 6.899 24.354 1.00 75.94 85 VAL A O 1
ATOM 680 N N . GLY A 1 86 ? -0.929 6.780 24.721 1.00 77.06 86 GLY A N 1
ATOM 681 C CA . GLY A 1 86 ? -0.998 7.161 26.132 1.00 77.06 86 GLY A CA 1
ATOM 682 C C . GLY A 1 86 ? -1.290 8.655 26.296 1.00 77.06 86 GLY A C 1
ATOM 683 O O . GLY A 1 86 ? -1.068 9.445 25.378 1.00 77.06 86 GLY A O 1
ATOM 684 N N . GLN A 1 87 ? -1.776 9.055 27.469 1.00 77.94 87 GLN A N 1
ATOM 685 C CA . GLN A 1 87 ? -1.955 10.470 27.780 1.00 77.94 87 GLN A CA 1
ATOM 686 C C . GLN A 1 87 ? -0.579 11.108 28.018 1.00 77.94 87 GLN A C 1
ATOM 688 O O . GLN A 1 87 ? 0.178 10.646 28.872 1.00 77.94 87 GLN A O 1
ATOM 693 N N . VAL A 1 88 ? -0.239 12.155 27.262 1.00 76.06 88 VAL A N 1
ATOM 694 C CA . VAL A 1 88 ? 0.970 12.947 27.527 1.00 76.06 88 VAL A CA 1
ATOM 695 C C . VAL A 1 88 ? 0.726 13.731 28.812 1.00 76.06 88 VAL A C 1
ATOM 697 O O . VAL A 1 88 ? -0.194 14.546 28.873 1.00 76.06 88 VAL A O 1
ATOM 700 N N . VAL A 1 89 ? 1.527 13.469 29.843 1.00 82.62 89 VAL A N 1
ATOM 701 C CA . VAL A 1 89 ? 1.519 14.234 31.093 1.00 82.62 89 VAL A CA 1
ATOM 702 C C . VAL A 1 89 ? 2.826 15.005 31.210 1.00 82.62 89 VAL A C 1
ATOM 704 O O . VAL A 1 89 ? 3.906 14.450 31.016 1.00 82.62 89 VAL A O 1
ATOM 707 N N . THR A 1 90 ? 2.734 16.291 31.529 1.00 80.00 90 THR A N 1
ATOM 708 C CA . THR A 1 90 ? 3.893 17.064 31.977 1.00 80.00 90 THR A CA 1
ATOM 709 C C . THR A 1 90 ? 4.093 16.756 33.455 1.00 80.00 90 THR A C 1
ATOM 711 O O . THR A 1 90 ? 3.188 16.995 34.253 1.00 80.00 90 THR A O 1
ATOM 714 N N . ALA A 1 91 ? 5.250 16.212 33.833 1.00 74.75 91 ALA A N 1
ATOM 715 C CA . ALA A 1 91 ? 5.602 16.099 35.243 1.00 74.75 91 ALA A CA 1
ATOM 716 C C . ALA A 1 91 ? 5.832 17.512 35.799 1.00 74.75 91 ALA A C 1
ATOM 718 O O . ALA A 1 91 ? 6.672 18.248 35.281 1.00 74.75 91 ALA A O 1
ATOM 719 N N . ALA A 1 92 ? 5.070 17.902 36.822 1.00 76.62 92 ALA A N 1
ATOM 720 C CA . ALA A 1 92 ? 5.445 19.043 37.645 1.00 76.62 92 ALA A CA 1
ATOM 721 C C . ALA A 1 92 ? 6.671 18.622 38.469 1.00 76.62 92 ALA A C 1
ATOM 723 O O . ALA A 1 92 ? 6.607 17.615 39.178 1.00 76.62 92 ALA A O 1
ATOM 724 N N . GLY A 1 93 ? 7.786 19.328 38.275 1.00 61.97 93 GLY A N 1
ATOM 725 C CA . GLY A 1 93 ? 8.979 19.213 39.117 1.00 61.97 93 GLY A CA 1
ATOM 726 C C . GLY A 1 93 ? 8.814 19.926 40.450 1.00 61.97 93 GLY A C 1
ATOM 727 O O . GLY A 1 93 ? 7.877 20.749 40.568 1.00 61.97 93 GLY A O 1
#

pLDDT: mean 91.28, std 8.2, range [61.97, 98.69]

Sequence (93 aa):
MKYANAEVQGNHAYNPQVVDRRLQLTEAGASRVEEGYFRYTYSWNSFWERTIPVRLATSVGALTFGNDGAYAPDVDYVVIAPVRVGQVVTAAG